Protein AF-A0A1Q6X667-F1 (afdb_monomer)

Sequence (80 aa):
MLRGDTDVLLLFSGNPFPHAPPRQVRAVVWQYWFTTPEEKRAHGTWWRRQQLGLYAPTLERQSDGRIAVSEWPPAMEPRE

Structure (mmCIF, N/CA/C/O backbone):
data_AF-A0A1Q6X667-F1
#
_entry.id   AF-A0A1Q6X667-F1
#
loop_
_atom_site.group_PDB
_atom_site.id
_atom_site.type_symbol
_atom_site.label_atom_id
_atom_site.label_alt_id
_atom_site.label_comp_id
_atom_site.label_asym_id
_atom_site.label_entity_id
_atom_site.label_seq_id
_atom_site.pdbx_PDB_ins_code
_atom_site.Cartn_x
_atom_site.Cartn_y
_atom_site.Cartn_z
_atom_site.occupancy
_atom_site.B_iso_or_equiv
_atom_site.auth_seq_id
_atom_site.auth_comp_id
_atom_site.auth_asym_id
_atom_site.auth_atom_id
_atom_site.pdbx_PDB_model_num
ATOM 1 N N . MET A 1 1 ? -1.592 5.567 14.319 1.00 61.31 1 MET A N 1
ATOM 2 C CA . MET A 1 1 ? -2.345 6.056 13.132 1.00 61.31 1 MET A CA 1
ATOM 3 C C . MET A 1 1 ? -3.855 5.822 13.221 1.00 61.31 1 MET A C 1
ATOM 5 O O . MET A 1 1 ? -4.561 6.804 13.355 1.00 61.31 1 MET A O 1
ATOM 9 N N . LEU A 1 2 ? -4.377 4.587 13.228 1.00 68.94 2 LEU A N 1
ATOM 10 C CA . LEU A 1 2 ? -5.837 4.340 13.337 1.00 68.94 2 LEU A CA 1
ATOM 11 C C . LEU A 1 2 ? -6.459 4.726 14.690 1.00 68.94 2 LEU A C 1
ATOM 13 O O . LEU A 1 2 ? -7.640 5.046 14.770 1.00 68.94 2 LEU A O 1
ATOM 17 N N . ARG A 1 3 ? -5.661 4.677 15.761 1.00 74.69 3 ARG A N 1
ATOM 18 C CA . ARG A 1 3 ? -6.050 5.112 17.113 1.00 74.69 3 ARG A CA 1
ATOM 19 C C . ARG A 1 3 ? -5.474 6.476 17.499 1.00 74.69 3 ARG A C 1
ATOM 21 O O . ARG A 1 3 ? -5.803 6.985 18.557 1.00 74.69 3 ARG A O 1
ATOM 28 N N . GLY A 1 4 ? -4.617 7.055 16.653 1.00 76.06 4 GLY A N 1
ATOM 29 C CA . GLY A 1 4 ? -3.867 8.268 16.995 1.00 76.06 4 GLY A CA 1
ATOM 30 C C . GLY A 1 4 ? -2.709 8.073 17.987 1.00 76.06 4 GLY A C 1
ATOM 31 O O . GLY A 1 4 ? -2.256 9.066 18.534 1.00 76.06 4 GLY A O 1
ATOM 32 N N . ASP A 1 5 ? -2.220 6.843 18.208 1.00 85.00 5 ASP A N 1
ATOM 33 C CA . ASP A 1 5 ? -1.124 6.579 19.164 1.00 85.00 5 ASP A CA 1
ATOM 34 C C . ASP A 1 5 ? 0.126 7.433 18.907 1.00 85.00 5 ASP A C 1
ATOM 36 O O . ASP A 1 5 ? 0.661 7.439 17.791 1.00 85.00 5 ASP A O 1
ATOM 40 N N . THR A 1 6 ? 0.606 8.098 19.962 1.00 85.25 6 THR A N 1
ATOM 41 C CA . THR A 1 6 ? 1.750 9.021 19.931 1.00 85.25 6 THR A CA 1
ATOM 42 C C . THR A 1 6 ? 3.016 8.351 19.406 1.00 85.25 6 THR A C 1
ATOM 44 O O . THR A 1 6 ? 3.662 8.901 18.517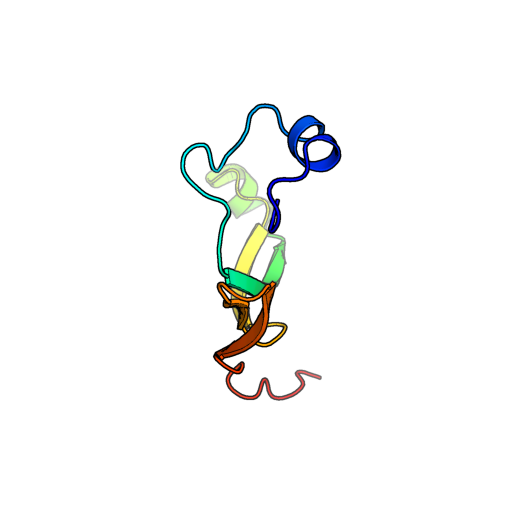 1.00 85.25 6 THR A O 1
ATOM 47 N N . ASP A 1 7 ? 3.317 7.132 19.860 1.00 89.12 7 ASP A N 1
ATOM 48 C CA . ASP A 1 7 ? 4.515 6.384 19.449 1.00 89.12 7 ASP A CA 1
ATOM 49 C C . ASP A 1 7 ? 4.556 6.137 17.935 1.00 89.12 7 ASP A C 1
ATOM 51 O O . ASP A 1 7 ? 5.611 6.176 17.309 1.00 89.12 7 ASP A O 1
ATOM 55 N N . VAL A 1 8 ? 3.387 5.940 17.316 1.00 87.62 8 VAL A N 1
ATOM 56 C CA . VAL A 1 8 ? 3.273 5.752 15.865 1.00 87.62 8 VAL A CA 1
ATOM 57 C C . VAL A 1 8 ? 3.375 7.086 15.127 1.00 87.62 8 VAL A C 1
ATOM 59 O O . VAL A 1 8 ? 3.908 7.129 14.021 1.00 87.62 8 VAL A O 1
ATOM 62 N N . LEU A 1 9 ? 2.854 8.175 15.699 1.00 88.62 9 LEU A N 1
ATOM 63 C CA . LEU A 1 9 ? 2.916 9.503 15.079 1.00 88.62 9 LEU A CA 1
ATOM 64 C C . LEU A 1 9 ? 4.346 10.051 15.020 1.00 88.62 9 LEU A C 1
ATOM 66 O O . LEU A 1 9 ? 4.675 10.732 14.053 1.00 88.62 9 LEU A O 1
ATOM 70 N N . LEU A 1 10 ? 5.199 9.700 15.986 1.00 90.25 10 LEU A N 1
ATOM 71 C CA . LEU A 1 10 ? 6.617 10.081 16.004 1.00 90.25 10 LEU A CA 1
ATOM 72 C C . LEU A 1 10 ? 7.438 9.471 14.852 1.00 90.25 10 LEU A C 1
ATOM 74 O O . LEU A 1 10 ? 8.525 9.962 14.561 1.00 90.25 10 LEU A O 1
ATOM 78 N N . LEU A 1 11 ? 6.926 8.437 14.171 1.00 92.50 11 LEU A N 1
ATOM 79 C CA . LEU A 1 11 ? 7.569 7.856 12.982 1.00 92.50 11 LEU A CA 1
ATOM 80 C C . LEU A 1 11 ? 7.402 8.719 11.723 1.00 92.50 11 LEU A C 1
ATOM 82 O O . LEU A 1 11 ? 8.085 8.496 10.724 1.00 92.50 11 LEU A O 1
ATOM 86 N N . PHE A 1 12 ? 6.478 9.680 11.742 1.00 89.88 12 PHE A N 1
ATOM 87 C CA . PHE A 1 12 ? 6.215 10.578 10.625 1.00 89.88 12 PHE A CA 1
ATOM 88 C C . PHE A 1 12 ? 6.842 11.947 10.891 1.00 89.88 12 PHE A C 1
ATOM 90 O O . PHE A 1 12 ? 6.919 12.399 12.028 1.00 89.88 12 PHE A O 1
ATOM 97 N N . SER A 1 13 ? 7.218 12.662 9.826 1.00 92.25 13 SER A N 1
ATOM 98 C CA . SER A 1 13 ? 7.708 14.048 9.939 1.00 92.25 13 SER A CA 1
ATOM 99 C C . SER A 1 13 ? 6.686 15.007 10.576 1.00 92.25 13 SER A C 1
ATOM 101 O O . SER A 1 13 ? 7.057 16.085 11.028 1.00 92.25 13 SER A O 1
ATOM 103 N N . GLY A 1 14 ? 5.404 14.644 10.577 1.00 89.19 14 GLY A N 1
ATOM 104 C CA . GLY A 1 14 ? 4.307 15.363 11.215 1.00 89.19 14 GLY A CA 1
ATOM 105 C C . GLY A 1 14 ? 3.046 14.504 11.186 1.00 89.19 14 GLY A C 1
ATOM 106 O O . GLY A 1 14 ? 2.985 13.537 10.427 1.00 89.19 14 GLY A O 1
ATOM 107 N N . ASN A 1 15 ? 2.040 14.836 12.001 1.00 88.75 15 ASN A N 1
ATOM 108 C CA . ASN A 1 15 ? 0.779 14.094 12.011 1.00 88.75 15 ASN A CA 1
ATOM 109 C C . ASN A 1 15 ? -0.002 14.360 10.705 1.00 88.75 15 ASN A C 1
ATOM 111 O O . ASN A 1 15 ? -0.503 15.473 10.527 1.00 88.75 15 ASN A O 1
ATOM 115 N N . PRO A 1 16 ? -0.168 13.363 9.813 1.00 89.44 16 PRO A N 1
ATOM 116 C CA . PRO A 1 16 ? -0.883 13.560 8.552 1.00 89.44 16 PRO A CA 1
ATOM 117 C C . PRO A 1 16 ? -2.408 13.661 8.731 1.00 89.44 16 PRO A C 1
ATOM 119 O O . PRO A 1 16 ? -3.118 13.957 7.774 1.00 89.44 16 PRO A O 1
ATOM 122 N N . PHE A 1 17 ? -2.920 13.438 9.945 1.00 89.75 17 PHE A N 1
ATOM 123 C CA . PHE A 1 17 ? -4.339 13.498 10.291 1.00 89.75 17 PHE A CA 1
ATOM 124 C C . PHE A 1 17 ? -4.564 14.376 11.539 1.00 89.75 17 PHE A C 1
ATOM 126 O O . PHE A 1 17 ? -4.839 13.858 12.624 1.00 89.75 17 PHE A O 1
ATOM 133 N N . PRO A 1 18 ? -4.428 15.711 11.426 1.00 86.88 18 PRO A N 1
ATOM 134 C CA . PRO A 1 18 ? -4.418 16.603 12.589 1.00 86.88 18 PRO A CA 1
ATOM 135 C C . PRO A 1 18 ? -5.786 16.784 13.267 1.00 86.88 18 PRO A C 1
ATOM 137 O O . PRO A 1 18 ? -5.830 17.092 14.452 1.00 86.88 18 PRO A O 1
ATOM 140 N N . HIS A 1 19 ? -6.896 16.590 12.546 1.00 87.88 19 HIS A N 1
ATOM 141 C CA . HIS A 1 19 ? -8.248 16.844 13.067 1.00 87.88 19 HIS A CA 1
ATOM 142 C C . HIS A 1 19 ? -8.891 15.608 13.708 1.00 87.88 19 HIS A C 1
ATOM 144 O O . HIS A 1 19 ? -9.542 15.707 14.743 1.00 87.88 19 HIS A O 1
ATOM 150 N N . ALA A 1 20 ? -8.740 14.445 13.074 1.00 85.31 20 ALA A N 1
ATOM 151 C CA . ALA A 1 20 ? -9.308 13.185 13.535 1.00 85.31 20 ALA A CA 1
ATOM 152 C C . ALA A 1 20 ? -8.555 12.007 12.901 1.00 85.31 20 ALA A C 1
ATOM 154 O O . ALA A 1 20 ? -8.105 12.128 11.757 1.00 85.31 20 ALA A O 1
ATOM 155 N N . PRO A 1 21 ? -8.435 10.862 13.596 1.00 85.56 21 PRO A N 1
ATOM 156 C CA . PRO A 1 21 ? -7.820 9.672 13.025 1.00 85.56 21 PRO A CA 1
ATOM 157 C C . PRO A 1 21 ? -8.628 9.144 11.825 1.00 85.56 21 PRO A C 1
ATOM 159 O O . PRO A 1 21 ? -9.858 9.270 11.796 1.00 85.56 21 PRO A O 1
ATOM 162 N N . PRO A 1 22 ? -7.966 8.510 10.840 1.00 89.69 22 PRO A N 1
ATOM 163 C CA . PRO A 1 22 ? -8.652 7.902 9.709 1.00 89.69 22 PRO A CA 1
ATOM 164 C C . PRO A 1 22 ? -9.535 6.742 10.180 1.00 89.69 22 PRO A C 1
ATOM 166 O O . PRO A 1 22 ? -9.144 5.959 11.047 1.00 89.69 22 PRO A O 1
ATOM 169 N N . ARG A 1 23 ? -10.724 6.612 9.583 1.00 90.62 23 ARG A N 1
ATOM 170 C CA . ARG A 1 23 ? -11.683 5.544 9.912 1.00 90.62 23 ARG A CA 1
ATOM 171 C C . ARG A 1 23 ? -11.501 4.283 9.085 1.00 90.62 23 ARG A C 1
ATOM 173 O O . ARG A 1 23 ? -11.914 3.224 9.530 1.00 90.62 23 ARG A O 1
ATOM 180 N N . GLN A 1 24 ? -10.911 4.384 7.901 1.00 92.75 24 GLN A N 1
ATOM 181 C CA . GLN A 1 24 ? -10.845 3.282 6.948 1.00 92.75 24 GLN A CA 1
ATOM 182 C C . GLN A 1 24 ? -9.406 3.003 6.522 1.00 92.75 24 GLN A C 1
ATOM 184 O O . GLN A 1 24 ? -8.593 3.921 6.394 1.00 92.75 24 GLN A O 1
ATOM 189 N N . VAL A 1 25 ? -9.107 1.729 6.280 1.00 92.00 25 VAL A N 1
ATOM 190 C CA . VAL A 1 25 ? -7.874 1.265 5.645 1.00 92.00 25 VAL A CA 1
ATOM 191 C C . VAL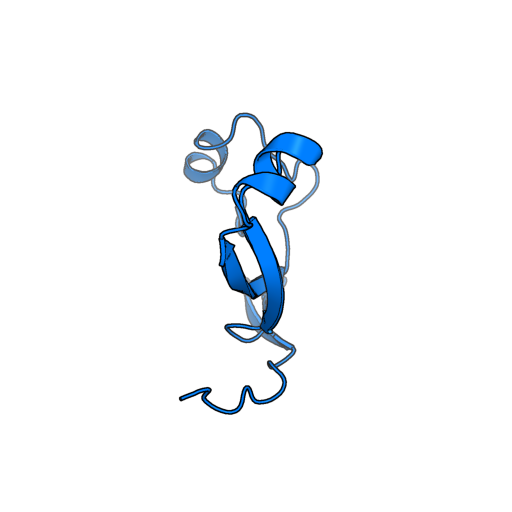 A 1 25 ? -8.236 0.422 4.441 1.00 92.00 25 VAL A C 1
ATOM 193 O O . VAL A 1 25 ? -9.020 -0.519 4.537 1.00 92.00 25 VAL A O 1
ATOM 196 N N . ARG A 1 26 ? -7.606 0.743 3.314 1.00 94.25 26 ARG A N 1
ATOM 197 C CA . ARG A 1 26 ? -7.746 0.011 2.062 1.00 94.25 26 ARG A CA 1
ATOM 198 C C . ARG A 1 26 ? -6.381 -0.469 1.599 1.00 94.25 26 ARG A C 1
ATOM 200 O O . ARG A 1 26 ? -5.481 0.345 1.400 1.00 94.25 26 ARG A O 1
ATOM 207 N N . ALA A 1 27 ? -6.240 -1.777 1.413 1.00 93.62 27 ALA A N 1
ATOM 208 C CA . ALA A 1 27 ? -5.033 -2.383 0.866 1.00 93.62 27 ALA A CA 1
ATOM 209 C C . ALA A 1 27 ? -5.221 -2.616 -0.636 1.00 93.62 27 ALA A C 1
ATOM 211 O O . ALA A 1 27 ? -6.151 -3.310 -1.038 1.00 93.62 27 ALA A O 1
ATOM 212 N N . VAL A 1 28 ? -4.353 -2.035 -1.465 1.00 93.50 28 VAL A N 1
ATOM 213 C CA . VAL A 1 28 ? -4.420 -2.135 -2.933 1.00 93.50 28 VAL A CA 1
ATOM 214 C C . VAL A 1 28 ? -3.245 -2.935 -3.483 1.00 93.50 28 VAL A C 1
ATOM 216 O O . VAL A 1 28 ? -2.134 -2.837 -2.965 1.00 93.50 28 VAL A O 1
ATOM 219 N N . VAL A 1 29 ? -3.480 -3.690 -4.555 1.00 92.44 29 VAL A N 1
ATOM 220 C CA . VAL A 1 29 ? -2.438 -4.405 -5.301 1.00 92.44 29 VAL A CA 1
ATOM 221 C C . VAL A 1 29 ? -2.058 -3.602 -6.537 1.00 92.44 29 VAL A C 1
ATOM 223 O O . VAL A 1 29 ? -2.916 -3.209 -7.332 1.00 92.44 29 VAL A O 1
ATOM 226 N N . TRP A 1 30 ? -0.755 -3.409 -6.720 1.00 94.69 30 TRP A N 1
ATOM 227 C CA . TRP A 1 30 ? -0.167 -2.840 -7.926 1.00 94.69 30 TRP A CA 1
ATOM 228 C C . TRP A 1 30 ? 0.781 -3.849 -8.558 1.00 94.69 30 TRP A C 1
ATOM 230 O O . TRP A 1 30 ? 1.615 -4.434 -7.870 1.00 94.69 30 TRP A O 1
ATOM 240 N N . GLN A 1 31 ? 0.684 -4.005 -9.873 1.00 95.31 31 GLN A N 1
ATOM 241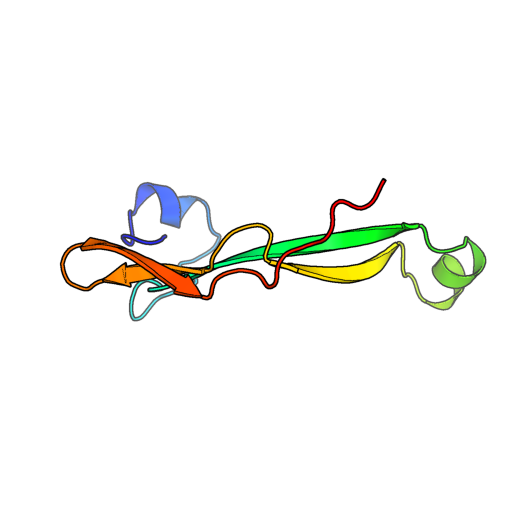 C CA . GLN A 1 31 ? 1.682 -4.712 -10.658 1.00 95.31 31 GLN A CA 1
ATOM 242 C C . GLN A 1 31 ? 2.635 -3.707 -11.291 1.00 95.31 31 GLN A C 1
ATOM 244 O O . GLN A 1 31 ? 2.203 -2.696 -11.851 1.00 95.31 31 GLN A O 1
ATOM 249 N N . TYR A 1 32 ? 3.928 -3.994 -11.190 1.00 96.44 32 TYR A N 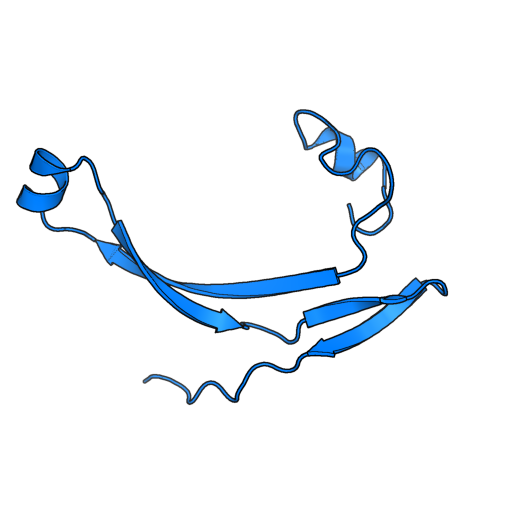1
ATOM 250 C CA . TYR A 1 32 ? 4.993 -3.157 -11.721 1.00 96.44 32 TYR A CA 1
ATOM 251 C C . TYR A 1 32 ? 5.776 -3.915 -12.783 1.00 96.44 32 TYR A C 1
ATOM 253 O O . TYR A 1 32 ? 6.037 -5.109 -12.648 1.00 96.44 32 TYR A O 1
ATOM 261 N N . TRP A 1 33 ? 6.203 -3.185 -13.805 1.00 96.75 33 TRP A N 1
ATOM 262 C CA . TRP A 1 33 ? 7.187 -3.645 -14.771 1.00 96.75 33 TRP A CA 1
ATOM 263 C C . TRP A 1 33 ? 8.236 -2.562 -14.950 1.00 96.75 33 TRP A C 1
ATOM 265 O O . TRP A 1 33 ? 7.915 -1.372 -14.916 1.00 96.75 33 TRP A O 1
ATOM 275 N N . PHE A 1 34 ? 9.477 -2.974 -15.182 1.00 97.06 34 PHE A N 1
ATOM 276 C CA . PHE A 1 34 ? 10.514 -2.055 -15.627 1.00 97.06 34 PHE A CA 1
ATOM 277 C C . PHE A 1 34 ? 10.105 -1.403 -16.949 1.00 97.06 34 PHE A C 1
ATOM 279 O O . PHE A 1 34 ? 9.553 -2.061 -17.835 1.00 97.06 34 PHE A O 1
ATOM 286 N N . THR A 1 35 ? 10.376 -0.109 -17.071 1.00 96.56 35 THR A N 1
ATOM 287 C CA . THR A 1 35 ? 10.373 0.574 -18.367 1.00 96.56 35 THR A CA 1
ATOM 288 C C . THR A 1 35 ? 11.632 0.226 -19.153 1.00 96.56 35 THR A C 1
ATOM 290 O O . THR A 1 35 ? 12.635 -0.254 -18.614 1.00 96.56 35 THR A O 1
ATOM 293 N N . THR A 1 36 ? 11.594 0.479 -20.454 1.00 96.12 36 THR A N 1
ATOM 294 C CA . THR A 1 36 ? 12.756 0.331 -21.323 1.00 96.12 36 THR A CA 1
ATOM 295 C C . THR A 1 36 ? 13.804 1.423 -21.043 1.00 96.12 36 THR A C 1
ATOM 297 O O . THR A 1 36 ? 13.481 2.512 -20.553 1.00 96.12 36 THR A O 1
ATOM 300 N N . PRO A 1 37 ? 15.084 1.196 -21.396 1.00 95.94 37 PRO A N 1
ATOM 301 C CA . PRO A 1 37 ? 16.119 2.225 -21.287 1.00 95.94 37 PRO A CA 1
ATOM 302 C C . PRO A 1 37 ? 15.841 3.489 -22.115 1.00 95.94 37 PRO A C 1
ATOM 304 O O . PRO A 1 37 ? 1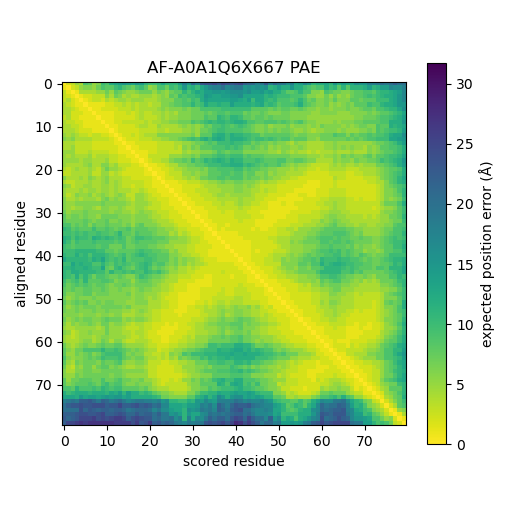6.380 4.551 -21.803 1.00 95.94 37 PRO A O 1
ATOM 307 N N . GLU A 1 38 ? 15.061 3.387 -23.193 1.00 96.06 38 GLU A N 1
ATOM 308 C CA . GLU A 1 38 ? 14.633 4.533 -24.001 1.00 96.06 38 GLU A CA 1
ATOM 309 C C . GLU A 1 38 ? 13.595 5.374 -23.255 1.00 96.06 38 GLU A C 1
ATOM 311 O O . GLU A 1 38 ? 13.829 6.559 -23.032 1.00 96.06 38 GLU A O 1
ATOM 316 N N . GLU A 1 39 ? 12.528 4.750 -22.752 1.00 94.88 39 GLU A N 1
ATOM 317 C CA . GLU A 1 39 ? 11.499 5.415 -21.940 1.00 94.88 39 GLU A CA 1
ATOM 318 C C . GLU A 1 39 ? 12.092 6.070 -20.688 1.00 94.88 39 GLU A C 1
ATOM 320 O O . GLU A 1 39 ? 11.733 7.194 -20.331 1.00 94.88 39 GLU A O 1
ATOM 325 N N . LYS A 1 40 ? 13.054 5.406 -20.036 1.00 95.56 40 LYS A N 1
ATOM 326 C CA . LYS A 1 40 ? 13.766 5.982 -18.893 1.00 95.56 40 LYS A CA 1
ATOM 327 C C . LYS A 1 40 ? 14.577 7.219 -19.285 1.00 95.56 40 LYS A C 1
ATOM 329 O O . LYS A 1 40 ? 14.580 8.188 -18.534 1.00 95.56 40 LYS A O 1
ATOM 334 N N . ARG A 1 41 ? 15.277 7.206 -20.425 1.00 95.75 41 ARG A N 1
ATOM 335 C CA . ARG A 1 41 ? 16.060 8.368 -20.887 1.00 95.75 41 ARG A CA 1
ATOM 336 C C . ARG A 1 41 ? 15.165 9.524 -21.326 1.00 95.75 41 ARG A C 1
ATOM 338 O O . ARG A 1 41 ? 15.485 10.665 -21.023 1.00 95.75 41 ARG A O 1
ATOM 345 N N . ALA A 1 42 ? 14.058 9.228 -22.002 1.00 96.94 42 ALA A N 1
ATOM 346 C CA . ALA A 1 42 ? 13.132 10.235 -22.506 1.00 96.94 42 ALA A CA 1
ATOM 347 C C . ALA A 1 42 ? 12.260 10.855 -21.401 1.00 96.94 42 ALA A C 1
ATOM 349 O O . ALA A 1 42 ? 12.032 12.062 -21.403 1.00 96.94 42 ALA A O 1
ATOM 350 N N . HIS A 1 43 ? 11.780 10.046 -20.450 1.00 94.81 43 HIS A N 1
ATOM 351 C CA . HIS A 1 43 ? 10.749 10.456 -19.486 1.00 94.81 43 HIS A CA 1
ATOM 352 C C . HIS A 1 43 ? 11.168 10.318 -18.017 1.00 94.81 43 HIS A C 1
ATOM 354 O O . HIS A 1 43 ? 10.367 10.596 -17.127 1.00 94.81 43 HIS A O 1
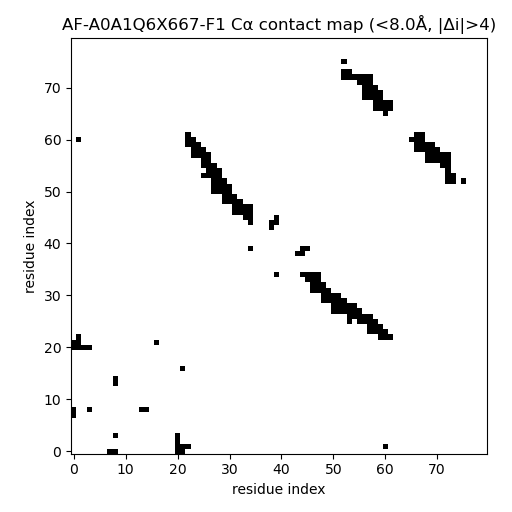ATOM 360 N N . GLY A 1 44 ? 12.375 9.822 -17.725 1.00 95.50 44 GLY A N 1
ATOM 361 C CA . GLY A 1 44 ? 12.849 9.596 -16.351 1.00 95.50 44 GLY A CA 1
ATOM 362 C C . GLY A 1 44 ? 12.075 8.518 -15.582 1.00 95.50 44 GLY A C 1
ATOM 363 O O . GLY A 1 44 ? 12.280 8.340 -14.382 1.00 95.50 44 GLY A O 1
ATOM 364 N N . THR A 1 45 ? 11.173 7.795 -16.249 1.00 95.44 45 THR A N 1
ATOM 365 C CA . THR A 1 45 ? 10.292 6.820 -15.606 1.00 95.44 45 THR A CA 1
ATOM 366 C C . THR A 1 45 ? 11.007 5.482 -15.502 1.00 95.44 45 THR A C 1
ATOM 368 O O . THR A 1 45 ? 11.490 4.967 -16.506 1.00 95.44 45 THR A O 1
ATOM 371 N N . TRP A 1 46 ? 11.070 4.918 -14.295 1.00 95.19 46 TRP A N 1
ATOM 372 C CA . TRP A 1 46 ? 11.718 3.627 -14.015 1.00 95.19 46 TRP A CA 1
ATOM 373 C C . TRP A 1 46 ? 10.770 2.431 -14.116 1.00 95.19 46 TRP A C 1
ATOM 375 O O . TRP A 1 46 ? 11.203 1.309 -14.371 1.00 95.19 46 TRP A O 1
ATOM 385 N N . TRP A 1 47 ? 9.479 2.670 -13.891 1.00 96.81 47 TRP A N 1
ATOM 386 C CA . TRP A 1 47 ? 8.478 1.619 -13.793 1.00 96.81 47 TRP A CA 1
ATOM 387 C C . TRP A 1 47 ? 7.181 2.060 -14.446 1.00 96.81 47 TRP A C 1
ATOM 389 O O . TRP A 1 47 ? 6.691 3.157 -14.170 1.00 96.81 47 TRP A O 1
ATOM 399 N N . ARG A 1 48 ? 6.580 1.170 -15.232 1.00 95.06 48 ARG A N 1
ATOM 400 C CA . ARG A 1 48 ? 5.151 1.246 -15.537 1.00 95.06 48 ARG A CA 1
ATOM 401 C C . ARG A 1 48 ? 4.392 0.477 -14.461 1.00 95.06 48 ARG A C 1
ATOM 403 O O . ARG A 1 48 ? 4.850 -0.574 -14.010 1.00 95.06 48 ARG A O 1
ATOM 410 N N . ARG A 1 49 ? 3.241 0.999 -14.036 1.00 95.62 49 ARG A N 1
ATOM 411 C CA . ARG A 1 49 ? 2.415 0.390 -12.986 1.00 95.62 49 ARG A CA 1
ATOM 412 C C . ARG A 1 49 ? 0.968 0.241 -13.432 1.00 95.62 49 ARG A C 1
ATOM 414 O O . ARG A 1 49 ? 0.439 1.128 -14.095 1.00 95.62 49 ARG A O 1
ATOM 421 N N . GLN A 1 50 ? 0.329 -0.844 -13.016 1.00 95.94 50 GLN A N 1
ATOM 422 C CA . GLN A 1 50 ? -1.100 -1.082 -13.197 1.00 95.94 50 GLN A CA 1
ATOM 423 C C . GLN A 1 50 ? -1.735 -1.419 -11.849 1.00 95.94 50 GLN A C 1
ATOM 425 O O . GLN A 1 50 ? -1.242 -2.289 -11.131 1.00 95.94 50 GLN A O 1
ATOM 430 N N . GLN A 1 51 ? -2.827 -0.735 -11.501 1.00 93.69 51 GLN A N 1
ATOM 431 C CA . GLN A 1 51 ? -3.613 -1.072 -10.316 1.00 93.69 51 GLN A CA 1
ATOM 432 C C . GLN A 1 51 ? -4.443 -2.320 -10.626 1.00 93.69 51 GLN A C 1
ATOM 434 O O . GLN A 1 51 ? -5.237 -2.304 -11.565 1.00 93.69 51 GLN A O 1
ATOM 439 N N . LEU A 1 52 ? -4.247 -3.396 -9.863 1.00 91.44 52 LEU A N 1
ATOM 440 C CA . LEU A 1 52 ? -4.967 -4.656 -10.066 1.00 91.44 52 LEU A CA 1
ATOM 441 C C . LEU A 1 52 ? -6.271 -4.730 -9.268 1.00 91.44 52 LEU A C 1
ATOM 443 O O . LEU A 1 52 ? -7.200 -5.403 -9.698 1.00 91.44 52 LEU A O 1
ATOM 447 N N . GLY A 1 53 ? -6.359 -4.032 -8.134 1.00 90.31 53 GLY A N 1
ATOM 448 C CA . GLY A 1 53 ? -7.551 -4.049 -7.288 1.00 90.31 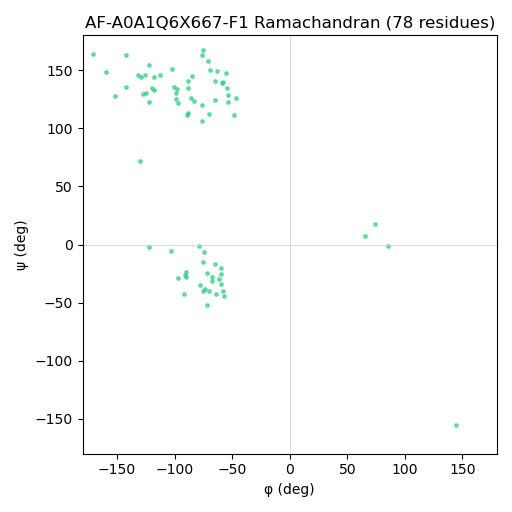53 GLY A CA 1
ATOM 449 C C . GLY A 1 53 ? -7.214 -3.969 -5.807 1.00 90.31 53 GLY A C 1
ATOM 450 O O . GLY A 1 53 ? -6.166 -3.434 -5.432 1.00 90.31 53 GLY A O 1
ATOM 451 N N . LEU A 1 54 ? -8.115 -4.482 -4.969 1.00 91.75 54 LEU A N 1
ATOM 452 C CA . LEU A 1 54 ? -7.906 -4.580 -3.527 1.00 91.75 54 LEU A CA 1
ATOM 453 C C . LEU A 1 54 ? -7.215 -5.900 -3.183 1.00 91.75 54 LEU A C 1
ATOM 455 O O . LEU A 1 54 ? -7.611 -6.950 -3.672 1.00 91.75 54 LEU A O 1
ATOM 459 N N . TYR A 1 55 ? -6.200 -5.840 -2.324 1.00 88.44 55 TYR A N 1
ATOM 460 C CA . TYR A 1 55 ? -5.531 -7.030 -1.786 1.00 88.44 55 TYR A CA 1
ATOM 461 C C . TYR A 1 55 ? -6.401 -7.737 -0.745 1.00 88.44 55 TYR A C 1
ATOM 463 O O . TYR A 1 55 ? -6.439 -8.958 -0.653 1.00 88.44 55 TYR A O 1
ATOM 471 N N . ALA A 1 56 ? -7.085 -6.933 0.061 1.00 90.69 56 ALA A N 1
ATOM 472 C CA . ALA A 1 56 ? -7.948 -7.360 1.143 1.00 90.69 56 ALA A CA 1
ATOM 473 C C . ALA A 1 56 ? -9.170 -6.434 1.183 1.00 90.69 56 ALA A C 1
ATOM 475 O O . ALA A 1 56 ? -9.118 -5.341 0.605 1.00 90.69 56 ALA A O 1
ATOM 476 N N . PRO A 1 57 ? -10.255 -6.834 1.863 1.00 92.25 57 PRO A N 1
ATOM 477 C CA . PRO A 1 57 ? -11.409 -5.968 2.037 1.0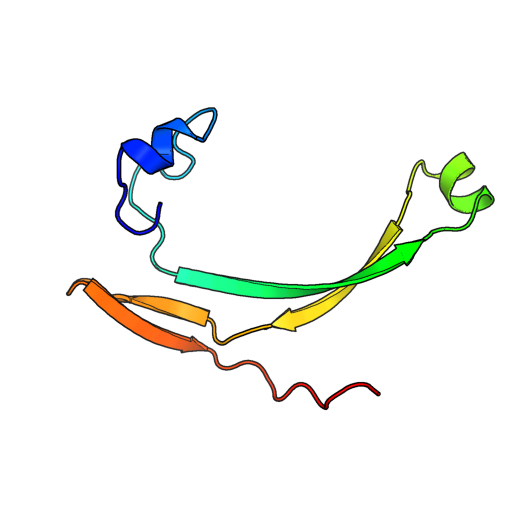0 92.25 57 PRO A CA 1
ATOM 478 C C . PRO A 1 57 ? -11.017 -4.633 2.673 1.00 92.25 57 PRO A C 1
ATOM 480 O O . PRO A 1 57 ? -10.106 -4.572 3.503 1.00 92.25 57 PRO A O 1
ATOM 483 N N . THR A 1 58 ? -11.719 -3.564 2.310 1.00 93.75 58 THR A N 1
ATOM 484 C CA . THR A 1 58 ? -11.592 -2.290 3.014 1.00 93.75 58 THR A CA 1
ATOM 485 C C . THR A 1 58 ? -12.103 -2.484 4.438 1.00 93.75 58 THR A C 1
ATOM 487 O O . THR A 1 58 ? -13.229 -2.940 4.656 1.00 93.75 58 THR A O 1
ATOM 490 N N . LEU A 1 59 ? -11.252 -2.165 5.408 1.00 94.00 59 LEU A N 1
ATOM 491 C CA . LEU A 1 59 ? -11.555 -2.284 6.827 1.00 94.00 59 LEU A CA 1
ATOM 492 C C . LEU A 1 59 ? -11.912 -0.915 7.384 1.00 94.00 59 LEU A C 1
ATOM 494 O O . LEU A 1 59 ? -11.210 0.063 7.140 1.00 94.00 59 LEU A O 1
ATOM 498 N N . GLU A 1 60 ? -12.964 -0.861 8.184 1.00 94.12 60 GLU A N 1
ATOM 499 C CA . GLU A 1 60 ? -13.414 0.333 8.878 1.00 94.12 60 GLU A CA 1
ATOM 500 C C . GLU A 1 60 ? -13.354 0.136 10.391 1.00 94.12 60 GLU A C 1
ATOM 502 O O . GLU A 1 60 ? -13.843 -0.860 10.922 1.00 94.12 60 GLU A O 1
ATOM 507 N N . ARG A 1 61 ? -12.800 1.124 11.094 1.00 91.19 61 ARG A N 1
ATOM 508 C CA . ARG A 1 61 ? -12.915 1.261 12.540 1.00 91.19 61 ARG A CA 1
ATOM 509 C C . ARG A 1 61 ? -14.169 2.064 12.874 1.00 91.19 61 ARG A C 1
ATOM 511 O O . ARG A 1 61 ? -14.249 3.262 12.594 1.00 91.19 61 ARG A O 1
ATOM 518 N N . GLN A 1 62 ? -15.126 1.396 13.502 1.00 89.94 62 GLN A N 1
ATOM 519 C CA . GLN A 1 62 ? -16.355 2.013 13.985 1.00 89.94 62 GLN A CA 1
ATOM 520 C C . GLN A 1 62 ? -16.098 2.842 15.254 1.00 89.94 62 GLN A C 1
ATOM 522 O O . GLN A 1 62 ? -15.029 2.770 15.870 1.00 89.94 62 GLN A O 1
ATOM 527 N N . SER A 1 63 ? -17.078 3.661 15.640 1.00 86.44 63 SER A N 1
ATOM 528 C CA . SER A 1 63 ? -16.998 4.532 16.822 1.00 86.44 63 SER A CA 1
ATOM 529 C C . SER A 1 63 ? -16.824 3.756 18.132 1.00 86.44 63 SER A C 1
ATOM 531 O O . SER A 1 63 ? -16.169 4.256 19.043 1.00 86.44 63 SER A O 1
ATOM 533 N N . ASP A 1 64 ? -17.336 2.526 18.206 1.00 88.62 64 ASP A N 1
ATOM 534 C CA . ASP A 1 64 ? -17.175 1.602 19.337 1.00 88.62 64 ASP A CA 1
ATOM 535 C C . ASP A 1 64 ? -15.809 0.881 19.358 1.00 88.62 64 ASP A C 1
ATOM 537 O O . ASP A 1 64 ? -15.512 0.102 20.262 1.00 88.62 64 ASP A O 1
ATOM 541 N N . GLY A 1 65 ? -14.955 1.144 18.364 1.00 85.56 65 GLY A N 1
ATOM 542 C CA . GLY A 1 65 ? -13.630 0.552 18.228 1.00 85.56 65 GLY A CA 1
ATOM 543 C C . GLY A 1 65 ? -13.593 -0.805 17.525 1.00 85.56 65 GLY A C 1
ATOM 544 O O . GLY A 1 65 ? -12.488 -1.319 17.323 1.00 85.56 65 GLY A O 1
ATOM 545 N N . ARG A 1 66 ? -14.736 -1.370 17.112 1.00 91.19 66 ARG A N 1
ATOM 546 C CA . ARG A 1 66 ? -14.780 -2.604 16.317 1.00 91.19 66 ARG A CA 1
ATOM 547 C C . ARG A 1 66 ? -14.255 -2.372 14.905 1.00 91.19 66 ARG A C 1
ATOM 549 O O . ARG A 1 66 ? -14.386 -1.284 14.344 1.00 91.19 66 ARG A O 1
ATOM 556 N N . ILE A 1 67 ? -13.686 -3.429 14.328 1.00 92.00 67 ILE A N 1
ATOM 557 C CA . ILE A 1 67 ? -13.293 -3.465 12.919 1.00 92.00 67 ILE A CA 1
ATOM 558 C C . ILE A 1 67 ? -14.383 -4.181 12.127 1.00 92.00 67 ILE A C 1
ATOM 560 O O . ILE A 1 67 ? -14.753 -5.307 12.459 1.00 92.00 67 ILE A O 1
ATOM 564 N N . ALA A 1 68 ? -14.892 -3.522 11.092 1.00 93.00 68 ALA A N 1
ATOM 565 C CA . ALA A 1 68 ? -15.874 -4.064 10.165 1.00 93.00 68 ALA A CA 1
ATOM 566 C C . ALA A 1 68 ? -15.344 -4.010 8.730 1.00 93.00 68 ALA A C 1
ATOM 568 O O . ALA A 1 68 ? -14.502 -3.177 8.402 1.00 93.00 68 ALA A O 1
ATOM 569 N N . VAL A 1 69 ? -15.849 -4.892 7.872 1.00 92.19 69 VAL A N 1
ATOM 570 C CA . VAL A 1 69 ? -15.593 -4.823 6.431 1.00 92.19 69 VAL A CA 1
ATOM 571 C C . VAL A 1 69 ? -16.580 -3.838 5.814 1.00 92.19 69 VAL A C 1
ATOM 573 O O . VAL A 1 69 ? -17.786 -4.013 5.974 1.00 92.19 69 VAL A O 1
ATOM 576 N N . SER A 1 70 ? -16.080 -2.815 5.119 1.00 90.50 70 SER A N 1
ATOM 577 C CA . SER A 1 70 ? -16.916 -1.844 4.401 1.00 90.50 70 SER A CA 1
ATOM 578 C C . SER A 1 70 ? -17.059 -2.177 2.914 1.00 90.50 70 SER A C 1
ATOM 580 O O . SER A 1 70 ? -18.065 -1.836 2.304 1.00 90.50 70 SER A O 1
ATOM 582 N N . GLU A 1 71 ? -16.064 -2.841 2.323 1.00 88.44 71 GLU A N 1
ATOM 583 C CA . GLU A 1 71 ? -16.041 -3.189 0.899 1.00 88.44 71 GLU A CA 1
ATOM 584 C C . GLU A 1 71 ? -15.222 -4.466 0.692 1.00 88.44 71 GLU A C 1
ATOM 586 O O . GLU A 1 71 ? -14.079 -4.546 1.140 1.00 88.44 71 GLU A O 1
ATOM 591 N N . TRP A 1 72 ? -15.790 -5.461 0.013 1.00 86.19 72 TRP A N 1
ATOM 592 C CA . TRP A 1 72 ? -15.057 -6.662 -0.391 1.00 86.19 72 TRP A CA 1
ATOM 593 C C . TRP A 1 72 ? -14.332 -6.422 -1.719 1.00 86.19 72 TRP A C 1
ATOM 595 O O . TRP A 1 72 ? -14.879 -5.725 -2.578 1.00 86.19 72 TRP A O 1
ATOM 605 N N . PRO A 1 73 ? -13.136 -7.005 -1.935 1.00 85.69 73 PRO A N 1
ATOM 606 C CA . PRO A 1 73 ? -12.536 -7.002 -3.258 1.00 85.69 73 PRO A CA 1
ATOM 607 C C . PRO A 1 73 ? -13.510 -7.674 -4.234 1.00 85.69 73 PRO A C 1
ATOM 609 O O . PRO A 1 73 ? -14.086 -8.708 -3.876 1.00 85.69 73 PRO A O 1
ATOM 612 N N . PRO A 1 74 ? -13.668 -7.173 -5.470 1.00 77.44 74 PRO A N 1
ATOM 613 C CA . PRO A 1 74 ? -14.148 -8.047 -6.531 1.00 77.44 74 PRO A CA 1
ATOM 614 C C . PRO A 1 74 ? -13.211 -9.260 -6.564 1.00 77.44 74 PRO A C 1
ATOM 616 O O . PRO A 1 74 ? -11.997 -9.080 -6.438 1.00 77.44 74 PRO A O 1
ATOM 619 N N . ALA A 1 75 ? -13.764 -10.474 -6.649 1.00 69.44 75 ALA A N 1
ATOM 620 C CA . ALA A 1 75 ? -12.968 -11.697 -6.651 1.00 69.44 75 ALA A CA 1
ATOM 621 C C . ALA A 1 75 ? -11.819 -11.550 -7.661 1.00 69.44 75 ALA A C 1
ATOM 623 O O . ALA A 1 75 ? -12.045 -11.418 -8.863 1.00 69.44 75 ALA A O 1
ATOM 624 N N . MET A 1 76 ? -10.586 -11.482 -7.158 1.00 60.78 76 MET A N 1
ATOM 625 C CA . MET A 1 76 ? -9.409 -11.540 -8.007 1.00 60.78 76 MET A CA 1
ATOM 626 C C . MET A 1 76 ? -9.251 -13.004 -8.388 1.00 60.78 76 MET A C 1
ATOM 628 O O . MET A 1 76 ? -8.857 -13.813 -7.551 1.00 60.78 76 MET A O 1
ATOM 632 N N . GLU A 1 77 ? -9.579 -13.337 -9.635 1.00 58.47 77 GLU A N 1
ATOM 633 C CA . GLU A 1 77 ? -9.123 -14.585 -10.248 1.00 58.47 77 GLU A CA 1
ATOM 634 C C . GLU A 1 77 ? -7.615 -14.730 -9.959 1.00 58.47 77 GLU A C 1
ATOM 636 O O . GLU A 1 77 ? -6.860 -13.774 -10.215 1.00 58.47 77 GLU A O 1
ATOM 641 N N . PRO A 1 78 ? -7.158 -15.860 -9.386 1.00 55.25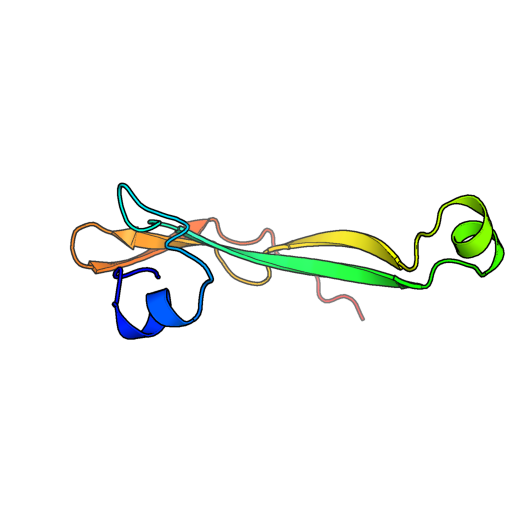 78 PRO A N 1
ATOM 642 C CA . PRO A 1 78 ? -5.737 -16.133 -9.253 1.00 55.25 78 PRO A CA 1
ATOM 643 C C . PRO A 1 78 ? -5.087 -16.007 -10.632 1.00 55.25 78 PRO A C 1
ATOM 645 O O . PRO A 1 78 ? -5.509 -16.660 -11.583 1.00 55.25 78 PRO A O 1
ATOM 648 N N . ARG A 1 79 ? -4.093 -15.127 -10.762 1.00 58.34 79 ARG A N 1
ATOM 649 C CA . ARG A 1 79 ? -3.289 -15.051 -11.985 1.00 58.34 79 ARG A CA 1
ATOM 650 C C . ARG A 1 79 ? -2.114 -16.004 -11.814 1.00 58.34 79 ARG A C 1
ATOM 652 O O . ARG A 1 79 ? -1.292 -15.767 -10.930 1.00 58.34 79 ARG A O 1
ATOM 659 N N . GLU A 1 80 ? -2.127 -17.077 -12.604 1.00 39.25 80 GLU A N 1
ATOM 660 C CA . GLU A 1 80 ? -1.025 -18.040 -12.756 1.00 39.25 80 GLU A CA 1
ATOM 661 C C . GLU A 1 80 ? 0.272 -17.373 -13.241 1.00 39.25 80 GLU A C 1
ATOM 663 O O . GLU A 1 80 ? 0.191 -16.372 -13.998 1.00 39.25 80 GLU A O 1
#

Mean predicted aligned error: 6.52 Å

Foldseek 3Di:
DQVPDPVVQVVDPGRPCVPDHDFKDFAWDKDWDADDPVCCVVPVDGIDIDTQWTPAFIWGQDPVRDIDGPGGIDDDDDDD

Solvent-accessible surface area (backbone atoms only — not comparable to full-atom values): 5070 Å² total; per-residue (Å²): 75,74,84,56,44,64,80,57,40,71,78,42,102,58,69,93,53,84,89,54,56,59,48,66,48,74,44,68,37,69,50,75,41,76,47,53,77,62,51,27,70,77,66,70,42,66,59,49,75,45,82,76,48,50,72,44,49,26,36,30,52,47,97,90,68,49,79,43,79,77,40,74,47,75,86,73,74,85,81,129

Radius of gyration: 18.04 Å; Cα contacts (8 Å, |Δi|>4): 105; chains: 1; bounding box: 33×35×44 Å

pLDDT: mean 87.95, std 10.98, range [39.25, 97.06]

Secondary structure (DSSP, 8-state):
--S--HHHHTTSSS-S-SSS---EE--EEEEEEEPPHHHHHHH---EEEEEEEESSPEEEE-TTS-EEEEEPPP------